Protein AF-A0A267EGC1-F1 (afdb_monomer)

Organism: NCBI:txid282301

Sequence (75 aa):
DWQVTVWGDYGRMDRKAFMGICQVLLDDLDLSNIVIGWYKLYPTSSLVHHHHHRQCSSASSGDIAGASAPSPGPR

Secondary structure (DSSP, 8-state):
-EEEEEEEE-TTS--EEEEEEEEE-GGGS-TTS--------B-GGG------S---------------PPPPPP-

Solvent-accessible surface area (backbone atoms only — not comparable to full-atom values): 5512 Å² total; per-residue (Å²): 120,46,77,51,75,46,69,42,77,52,74,97,44,102,44,76,41,84,70,27,34,34,75,47,61,58,91,83,49,71,78,92,51,93,82,84,80,92,77,76,65,34,61,82,84,72,69,74,67,94,59,85,85,72,90,73,90,75,75,80,94,73,81,86,88,84,82,84,78,86,80,87,82,84,135

InterPro domains:
  IPR035892 C2 domain superfamily [G3DSA:2.60.40.150] (1-53)
  IPR035892 C2 domain superfamily [SSF49562] (4-47)
  IPR039032 Rim-like [PTHR12157] (3-61)

Mean predicted aligned error: 14.87 Å

pLDDT: mean 73.08, std 19.32, range [37.19, 94.62]

Radius of gyration: 22.64 Å; Cα contacts (8 Å, |Δi|>4): 58; chains: 1; bounding box: 78×33×44 Å

Structure (mmCIF, N/CA/C/O backbone):
data_AF-A0A267EGC1-F1
#
_entry.id   AF-A0A267EGC1-F1
#
loop_
_atom_site.group_PDB
_atom_site.id
_atom_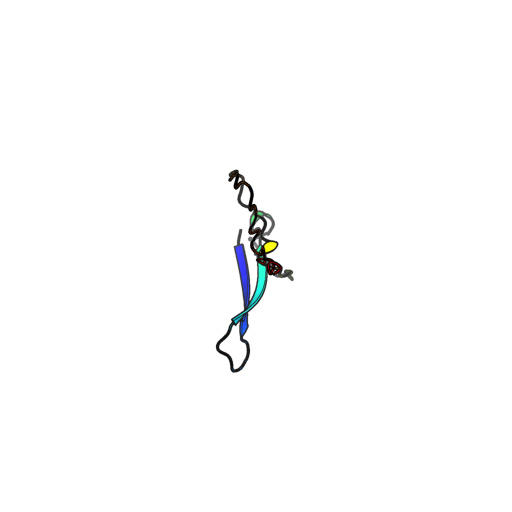site.type_symbol
_atom_site.label_atom_id
_atom_site.label_alt_id
_atom_site.label_comp_id
_atom_site.label_asym_id
_atom_site.label_entity_id
_atom_site.label_seq_id
_atom_site.pdbx_PDB_ins_code
_atom_site.Cartn_x
_atom_site.Cartn_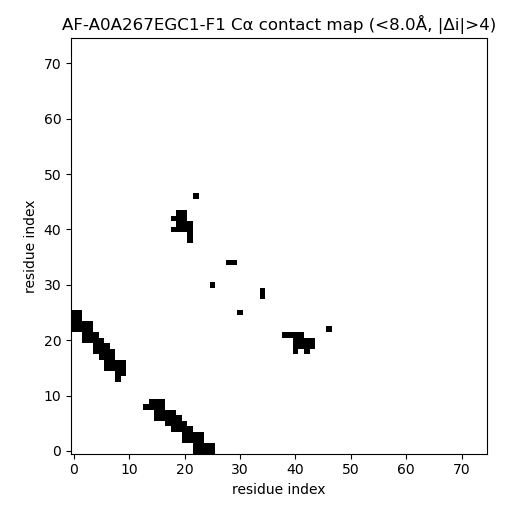y
_atom_site.Cartn_z
_atom_site.occupancy
_atom_site.B_iso_or_equiv
_atom_site.auth_seq_id
_atom_site.auth_comp_id
_atom_site.auth_asym_id
_atom_site.auth_atom_id
_atom_site.pdbx_PDB_model_num
ATOM 1 N N . ASP A 1 1 ? -5.512 -6.221 12.739 1.00 78.19 1 ASP A N 1
ATOM 2 C CA . ASP A 1 1 ? -5.208 -5.302 11.623 1.00 78.19 1 ASP A CA 1
ATOM 3 C C . ASP A 1 1 ? -4.930 -6.045 10.340 1.00 78.19 1 ASP A C 1
ATOM 5 O O . ASP A 1 1 ? -4.235 -7.055 10.362 1.00 78.19 1 ASP A O 1
ATOM 9 N N . TRP A 1 2 ? -5.458 -5.530 9.235 1.00 85.62 2 TRP A N 1
ATO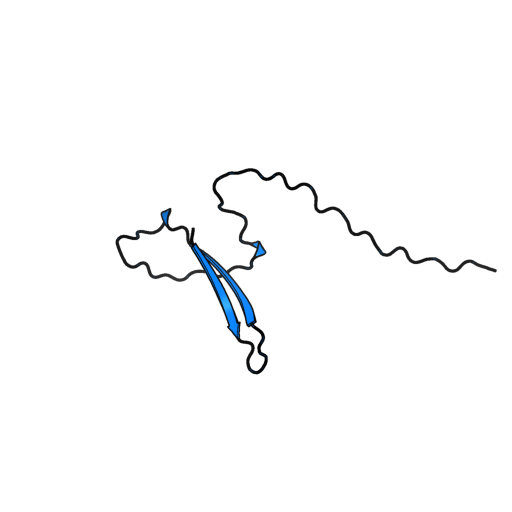M 10 C CA . TRP A 1 2 ? -5.156 -6.005 7.886 1.00 85.62 2 TRP A CA 1
ATOM 11 C C . TRP A 1 2 ? -4.339 -4.969 7.148 1.00 85.62 2 TRP A C 1
ATOM 13 O O . TRP A 1 2 ? -4.492 -3.772 7.382 1.00 85.62 2 TRP A O 1
ATOM 23 N N . GLN A 1 3 ? -3.502 -5.432 6.229 1.00 90.75 3 GLN A N 1
ATOM 24 C CA . GLN A 1 3 ? -2.716 -4.571 5.360 1.00 90.75 3 GLN A CA 1
ATOM 25 C C . GLN A 1 3 ? -2.981 -4.946 3.909 1.00 90.75 3 GLN A C 1
ATOM 27 O O . GLN A 1 3 ? -2.929 -6.120 3.539 1.00 90.75 3 GLN A O 1
ATOM 32 N N . VAL A 1 4 ? -3.261 -3.937 3.092 1.00 91.00 4 VAL A N 1
ATOM 33 C CA . VAL A 1 4 ? -3.487 -4.080 1.656 1.00 91.00 4 VAL A CA 1
ATOM 34 C C . VAL A 1 4 ? -2.447 -3.247 0.929 1.00 91.00 4 VAL A C 1
ATOM 36 O O . VAL A 1 4 ? -2.440 -2.023 1.040 1.00 91.00 4 VAL A O 1
ATOM 39 N N . THR A 1 5 ? -1.583 -3.912 0.165 1.00 93.50 5 THR A N 1
ATOM 40 C CA . THR A 1 5 ? -0.547 -3.260 -0.641 1.00 93.50 5 THR A CA 1
ATOM 41 C C . THR A 1 5 ? -0.899 -3.327 -2.115 1.00 93.50 5 THR A C 1
ATOM 43 O O . THR A 1 5 ? -1.217 -4.398 -2.632 1.00 93.50 5 THR A O 1
ATOM 46 N N . VAL A 1 6 ? -0.774 -2.199 -2.809 1.00 94.62 6 VAL A N 1
ATOM 47 C CA . VAL A 1 6 ? -1.024 -2.097 -4.245 1.00 94.62 6 VAL A CA 1
ATOM 48 C C . VAL A 1 6 ? 0.294 -1.930 -4.991 1.00 94.62 6 VAL A C 1
ATOM 50 O O . VAL A 1 6 ? 1.105 -1.050 -4.689 1.00 94.62 6 VAL A O 1
ATOM 53 N N . TRP A 1 7 ? 0.479 -2.775 -6.001 1.00 94.00 7 TRP A N 1
ATOM 54 C CA . TRP A 1 7 ? 1.611 -2.748 -6.917 1.00 94.00 7 TRP A CA 1
ATOM 55 C C . TRP A 1 7 ? 1.084 -2.583 -8.340 1.00 94.00 7 TRP A C 1
ATOM 57 O O . TRP A 1 7 ? 0.154 -3.283 -8.733 1.00 94.00 7 TRP A O 1
ATOM 67 N N . GLY A 1 8 ? 1.677 -1.675 -9.104 1.00 92.94 8 GLY A N 1
ATOM 68 C CA . GLY A 1 8 ? 1.399 -1.498 -10.524 1.00 92.94 8 GLY A CA 1
ATOM 69 C C . GLY A 1 8 ? 2.453 -2.201 -11.369 1.00 92.94 8 GLY A C 1
ATOM 70 O O . GLY A 1 8 ? 3.641 -2.139 -11.053 1.00 92.94 8 GLY A O 1
ATOM 71 N N . ASP A 1 9 ? 2.039 -2.843 -12.455 1.00 92.38 9 ASP A N 1
ATOM 72 C CA . ASP A 1 9 ? 2.967 -3.435 -13.417 1.00 92.38 9 ASP A CA 1
ATOM 73 C C . ASP A 1 9 ? 3.428 -2.369 -14.420 1.00 92.38 9 ASP A C 1
ATOM 75 O O . ASP A 1 9 ? 2.616 -1.706 -15.072 1.00 92.38 9 ASP A O 1
ATOM 79 N N . TYR A 1 10 ? 4.743 -2.177 -14.550 1.00 84.06 10 TYR A N 1
ATOM 80 C CA . TYR A 1 10 ? 5.315 -1.148 -15.420 1.00 84.06 10 TYR A CA 1
ATOM 81 C C . TYR A 1 10 ? 5.510 -1.667 -16.860 1.00 84.06 10 TYR A C 1
ATOM 83 O O . TYR A 1 10 ? 6.621 -1.764 -17.382 1.00 84.06 10 TYR A O 1
ATOM 91 N N . GLY A 1 11 ? 4.402 -1.996 -17.533 1.00 81.06 11 GLY A N 1
ATOM 92 C CA . GLY A 1 11 ? 4.360 -2.338 -18.961 1.00 81.06 11 GLY A CA 1
ATOM 93 C C . GLY A 1 11 ? 5.318 -3.463 -19.387 1.00 81.06 11 GLY A C 1
ATOM 94 O O . GLY A 1 11 ? 5.323 -4.541 -18.808 1.00 81.06 11 GLY A O 1
ATOM 95 N N . ARG A 1 12 ? 6.122 -3.221 -20.439 1.00 80.12 12 ARG A N 1
ATOM 96 C CA . ARG A 1 12 ? 7.089 -4.197 -20.998 1.00 80.12 12 ARG A CA 1
ATOM 97 C C . ARG A 1 12 ? 8.279 -4.495 -20.081 1.00 80.12 12 ARG A C 1
ATOM 99 O O . ARG A 1 12 ? 9.102 -5.342 -20.422 1.00 80.12 12 ARG A O 1
ATOM 106 N N . MET A 1 13 ? 8.418 -3.769 -18.976 1.00 76.31 13 MET A N 1
ATOM 107 C CA . MET A 1 13 ? 9.428 -4.065 -17.974 1.00 76.31 13 MET A CA 1
ATOM 108 C C . MET A 1 13 ? 8.786 -4.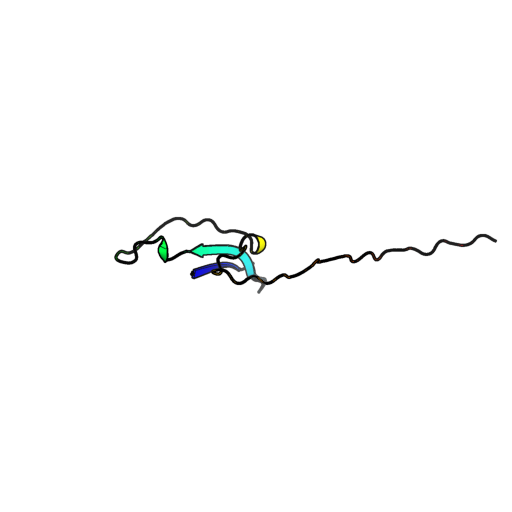966 -16.930 1.00 76.31 13 MET A C 1
ATOM 110 O O . MET A 1 13 ? 7.760 -4.609 -16.360 1.00 76.31 13 MET A O 1
ATOM 114 N N . ASP A 1 14 ? 9.417 -6.102 -16.646 1.00 79.81 14 ASP A N 1
ATOM 115 C CA . ASP A 1 14 ? 9.040 -6.986 -15.538 1.00 79.81 14 ASP A CA 1
ATOM 116 C C . ASP A 1 14 ? 9.449 -6.347 -14.195 1.00 79.81 14 ASP A C 1
ATOM 118 O O . ASP A 1 14 ? 10.336 -6.796 -13.471 1.00 79.81 14 ASP A O 1
ATOM 122 N N . ARG A 1 15 ? 8.897 -5.158 -13.939 1.00 87.12 15 ARG A N 1
ATOM 123 C CA . ARG A 1 15 ? 9.150 -4.316 -12.777 1.00 87.12 15 ARG A CA 1
ATOM 124 C C . ARG A 1 15 ? 7.812 -3.895 -12.200 1.00 87.12 15 ARG A C 1
ATOM 126 O O . ARG A 1 15 ? 7.014 -3.233 -12.862 1.00 87.12 15 ARG A O 1
ATOM 133 N N . LYS A 1 16 ? 7.609 -4.242 -10.934 1.00 89.75 16 LYS A N 1
ATOM 134 C CA . LYS A 1 16 ? 6.481 -3.770 -10.138 1.00 89.75 16 LYS A CA 1
ATOM 135 C C . LYS A 1 16 ? 6.832 -2.427 -9.506 1.00 89.75 16 LYS A C 1
ATOM 137 O O . LYS A 1 16 ? 7.877 -2.291 -8.873 1.00 89.75 16 LYS A O 1
ATOM 142 N N . ALA A 1 17 ? 5.959 -1.444 -9.672 1.00 90.12 17 ALA A N 1
ATOM 143 C CA . ALA A 1 17 ? 6.031 -0.158 -8.998 1.00 90.12 17 ALA A CA 1
ATOM 144 C C . ALA A 1 17 ? 5.101 -0.171 -7.784 1.00 90.12 17 ALA A C 1
ATOM 146 O O . ALA A 1 17 ? 3.923 -0.507 -7.893 1.00 90.12 17 ALA A O 1
ATOM 147 N N . PHE A 1 18 ? 5.619 0.202 -6.619 1.00 91.19 18 PHE A N 1
ATOM 148 C CA . PHE A 1 18 ? 4.794 0.371 -5.429 1.00 91.19 18 PHE A CA 1
ATOM 149 C C . PHE A 1 18 ? 3.849 1.566 -5.613 1.00 91.19 18 PHE A C 1
ATOM 151 O O . PHE A 1 18 ? 4.309 2.671 -5.900 1.00 91.19 18 PHE A O 1
ATOM 158 N N . MET A 1 19 ? 2.543 1.352 -5.440 1.00 93.94 19 MET A N 1
ATOM 159 C CA . MET A 1 19 ? 1.529 2.408 -5.572 1.00 93.94 19 MET A CA 1
ATOM 160 C C . MET A 1 19 ? 1.036 2.925 -4.220 1.00 93.94 19 MET A C 1
ATOM 162 O O . MET A 1 19 ? 0.551 4.051 -4.135 1.00 93.94 19 MET A O 1
ATOM 166 N N . GLY A 1 20 ? 1.164 2.125 -3.164 1.00 93.56 20 GLY A N 1
ATOM 167 C CA . GLY A 1 20 ? 0.750 2.505 -1.821 1.00 93.56 20 GLY A CA 1
ATOM 168 C C . GLY A 1 20 ? 0.255 1.321 -1.003 1.00 93.56 20 GLY A C 1
ATOM 169 O O . GLY A 1 20 ? 0.066 0.215 -1.511 1.00 93.56 20 GLY A O 1
ATOM 170 N N . ILE A 1 21 ? 0.038 1.573 0.279 1.00 93.94 21 ILE A N 1
ATOM 171 C CA . ILE A 1 21 ? -0.480 0.616 1.252 1.00 93.94 21 ILE A CA 1
ATOM 172 C C . ILE A 1 21 ? -1.567 1.277 2.096 1.00 93.94 21 ILE A C 1
ATOM 174 O O . ILE A 1 21 ? -1.492 2.468 2.394 1.00 93.94 21 ILE A 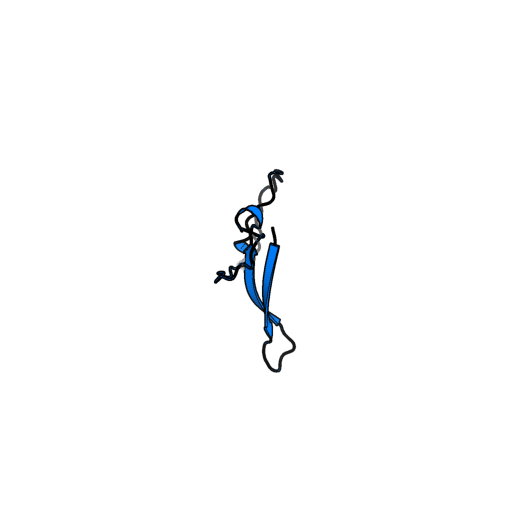O 1
ATOM 178 N N . CYS A 1 22 ? -2.581 0.520 2.491 1.00 91.75 22 CYS A N 1
ATOM 179 C CA . CYS A 1 22 ? -3.515 0.934 3.527 1.00 91.75 22 CYS A CA 1
ATOM 180 C C . CYS A 1 22 ? -3.636 -0.144 4.607 1.00 91.75 22 CYS A C 1
ATOM 182 O O . CYS A 1 22 ? -3.476 -1.338 4.345 1.00 91.75 22 CYS A O 1
ATOM 184 N N . GLN A 1 23 ? -3.898 0.305 5.832 1.00 89.19 23 GLN A N 1
ATOM 185 C CA . GLN A 1 23 ? -4.180 -0.553 6.975 1.00 89.19 23 GLN A CA 1
ATOM 186 C C . GLN A 1 23 ? -5.666 -0.434 7.313 1.00 89.19 23 GLN A C 1
ATOM 188 O O . GLN A 1 23 ? -6.198 0.675 7.370 1.00 89.19 23 GLN A O 1
ATOM 193 N N . VAL A 1 24 ? -6.328 -1.572 7.511 1.00 87.94 24 VAL A N 1
ATOM 194 C CA . VAL A 1 24 ? -7.743 -1.648 7.892 1.00 87.94 24 VAL A CA 1
ATOM 195 C C . VAL A 1 24 ? -7.831 -2.257 9.289 1.00 87.94 24 VAL A C 1
ATOM 197 O O . VAL A 1 24 ? -7.421 -3.405 9.503 1.00 87.94 24 VAL A O 1
ATOM 200 N N . LEU A 1 25 ? -8.335 -1.476 10.245 1.00 86.44 25 LEU A N 1
ATOM 201 C CA . LEU A 1 25 ? -8.619 -1.935 11.604 1.00 86.44 25 LEU A CA 1
ATOM 202 C C . LEU A 1 25 ? -9.973 -2.640 11.586 1.00 86.44 25 LEU A C 1
ATOM 204 O O . LEU A 1 25 ? -10.984 -2.013 11.295 1.00 86.44 25 LEU A O 1
ATOM 208 N N . LEU A 1 26 ? -9.992 -3.946 11.859 1.00 84.12 26 LEU A N 1
ATOM 209 C CA . LEU A 1 26 ? -11.255 -4.692 11.886 1.00 84.12 26 LEU A CA 1
ATOM 210 C C . LEU A 1 26 ? -12.148 -4.296 13.051 1.00 84.12 26 LEU A C 1
ATOM 212 O O . LEU A 1 26 ? -13.361 -4.399 12.929 1.00 84.12 26 LEU A O 1
ATOM 216 N N . ASP A 1 27 ? -11.543 -3.877 14.158 1.00 83.62 27 ASP A N 1
ATOM 217 C CA . ASP A 1 27 ? -12.257 -3.591 15.400 1.00 83.62 27 ASP A CA 1
ATOM 218 C C . ASP A 1 27 ? -13.221 -2.403 15.239 1.00 83.62 27 ASP A C 1
ATOM 220 O O . ASP A 1 27 ? -14.216 -2.313 15.954 1.00 83.62 27 ASP A O 1
ATOM 224 N N . ASP A 1 28 ? -12.969 -1.545 14.244 1.00 81.44 28 ASP A N 1
ATOM 225 C CA . ASP A 1 28 ? -13.809 -0.397 13.896 1.00 81.44 28 ASP A CA 1
ATOM 226 C C . ASP A 1 28 ? -14.849 -0.715 12.799 1.00 81.44 28 ASP A C 1
ATOM 228 O O . ASP A 1 28 ? -15.633 0.158 12.417 1.00 81.44 28 ASP A O 1
ATOM 232 N N . LEU A 1 29 ? -14.864 -1.937 12.249 1.00 85.38 29 LEU A N 1
ATOM 233 C CA . LEU A 1 29 ? -15.777 -2.351 11.178 1.00 85.38 29 LEU A CA 1
ATOM 234 C C . LEU A 1 29 ? -16.854 -3.319 11.692 1.00 85.38 29 LEU A C 1
ATOM 236 O O . LEU A 1 29 ? -16.570 -4.281 12.400 1.00 85.38 29 LEU A O 1
ATOM 240 N N . ASP A 1 30 ? -18.100 -3.123 11.248 1.00 85.38 30 ASP A N 1
ATOM 241 C CA . ASP A 1 30 ? -19.176 -4.097 11.464 1.00 85.38 30 ASP A CA 1
ATOM 242 C C . ASP A 1 30 ? -19.038 -5.279 10.494 1.00 85.38 30 ASP A C 1
ATOM 244 O O . ASP A 1 30 ? -19.487 -5.234 9.350 1.00 85.38 30 ASP A O 1
ATOM 248 N N . LEU A 1 31 ? -18.416 -6.355 10.971 1.00 85.19 31 LEU A N 1
ATOM 249 C CA . LEU A 1 31 ? -18.164 -7.572 10.195 1.00 85.19 31 LEU A CA 1
ATOM 250 C C . LEU A 1 31 ? -19.397 -8.473 10.030 1.00 85.19 31 LEU A C 1
ATOM 252 O O . LEU A 1 31 ? -19.307 -9.503 9.362 1.00 85.19 31 LEU A O 1
ATOM 256 N N . SER A 1 32 ? -20.536 -8.131 10.642 1.00 90.00 32 SER A N 1
ATOM 257 C CA . SER A 1 32 ? -21.773 -8.903 10.477 1.00 90.00 32 SER A CA 1
ATOM 258 C C . SER A 1 32 ? -22.393 -8.730 9.087 1.00 90.00 32 SER A C 1
ATOM 260 O O . SER A 1 32 ? -23.139 -9.595 8.628 1.00 90.00 32 SER A O 1
ATOM 262 N N . ASN A 1 33 ? -22.035 -7.644 8.396 1.00 86.62 33 ASN A N 1
ATOM 263 C CA . ASN A 1 33 ? -22.453 -7.322 7.040 1.00 86.62 33 ASN A CA 1
ATOM 264 C C . ASN A 1 33 ? -21.235 -7.101 6.132 1.00 86.62 33 ASN A C 1
ATOM 266 O O . ASN A 1 33 ? -20.117 -6.865 6.585 1.00 86.62 33 ASN A O 1
ATOM 270 N N . ILE A 1 34 ? -21.448 -7.162 4.816 1.00 86.50 34 ILE A N 1
ATOM 271 C CA . ILE A 1 34 ? -20.393 -6.842 3.849 1.00 86.50 34 ILE A CA 1
ATOM 272 C C . ILE A 1 34 ? -20.136 -5.329 3.889 1.00 86.50 34 ILE A C 1
ATOM 274 O O . ILE A 1 34 ? -21.010 -4.539 3.529 1.00 86.50 34 ILE A O 1
ATOM 278 N N . VAL A 1 35 ? -18.925 -4.930 4.282 1.00 85.62 35 VAL A N 1
ATOM 279 C CA . VAL A 1 35 ? -18.487 -3.526 4.295 1.00 85.62 35 VAL A CA 1
ATOM 280 C C . VAL A 1 35 ? -17.731 -3.205 3.007 1.00 85.62 35 VAL A C 1
ATOM 282 O O . VAL A 1 35 ? -16.721 -3.833 2.693 1.00 85.62 35 VAL A O 1
ATOM 285 N N . ILE A 1 36 ? -18.214 -2.208 2.260 1.00 89.75 36 ILE A N 1
ATOM 286 C CA . ILE A 1 36 ? -17.586 -1.703 1.032 1.00 89.75 36 ILE A CA 1
ATOM 287 C C . ILE A 1 36 ? -17.387 -0.196 1.184 1.00 89.75 36 ILE A C 1
ATOM 289 O O . ILE A 1 36 ? -18.330 0.533 1.486 1.00 89.75 36 ILE A O 1
ATOM 293 N N . GLY A 1 37 ? -16.166 0.280 0.945 1.00 89.12 37 GLY A N 1
ATOM 294 C CA . GLY A 1 37 ? -15.822 1.693 1.060 1.00 89.12 37 GLY A CA 1
ATOM 295 C C . GLY A 1 37 ? -14.545 2.056 0.307 1.00 89.12 37 GLY A C 1
ATOM 296 O O . GLY A 1 37 ? -13.805 1.188 -0.157 1.00 89.12 37 GLY A O 1
ATOM 297 N N . TRP A 1 38 ? -14.296 3.359 0.178 1.00 92.44 38 TRP A N 1
ATOM 298 C CA . TRP A 1 38 ? -13.078 3.890 -0.430 1.00 92.44 38 TRP A CA 1
ATOM 299 C C . TRP A 1 38 ? -11.983 4.044 0.622 1.00 92.44 38 TRP A C 1
ATOM 301 O O . TRP A 1 38 ? -12.163 4.754 1.609 1.00 92.44 38 TRP A O 1
ATOM 311 N N . TYR A 1 39 ? -10.826 3.431 0.375 1.00 90.06 39 TYR A N 1
ATOM 312 C CA . TYR A 1 39 ? -9.665 3.522 1.256 1.00 90.06 39 TYR A CA 1
ATOM 313 C C . TYR A 1 39 ? -8.544 4.293 0.575 1.00 90.06 39 TYR A C 1
ATOM 315 O O . TYR A 1 39 ? -8.182 4.027 -0.572 1.00 90.06 39 TYR A O 1
ATOM 323 N N . LYS A 1 40 ? -7.975 5.258 1.297 1.00 89.62 40 LYS A N 1
ATOM 324 C CA . LYS A 1 40 ? -6.814 6.010 0.831 1.00 89.62 40 LYS A CA 1
ATOM 325 C C . LYS A 1 40 ? -5.555 5.160 0.998 1.00 89.62 40 LYS A C 1
ATOM 327 O O . LYS A 1 40 ? -5.318 4.614 2.072 1.00 89.62 40 LYS A O 1
ATOM 332 N N . LEU A 1 41 ? -4.751 5.075 -0.058 1.00 93.00 41 LEU A N 1
ATOM 333 C CA . LEU A 1 41 ? -3.420 4.479 -0.003 1.00 93.00 41 LEU A CA 1
ATOM 334 C C . LEU A 1 41 ? -2.404 5.503 0.503 1.00 93.00 41 LEU A C 1
ATOM 336 O O . LEU A 1 41 ? -2.488 6.693 0.184 1.00 93.00 41 LEU A O 1
ATOM 340 N N . TYR A 1 42 ? -1.421 5.023 1.249 1.00 91.06 42 TYR A N 1
ATOM 341 C CA . TYR A 1 42 ? -0.351 5.825 1.816 1.00 91.06 42 TYR A CA 1
ATOM 342 C C . TYR A 1 42 ? 1.038 5.259 1.461 1.00 91.06 42 TYR A C 1
ATOM 344 O O . TYR A 1 42 ? 1.149 4.100 1.051 1.00 91.06 42 TYR A O 1
ATOM 352 N N . PRO A 1 43 ? 2.119 6.052 1.591 1.00 91.38 43 PRO A N 1
ATOM 353 C CA . PRO A 1 43 ? 3.492 5.546 1.519 1.00 91.38 43 PRO A CA 1
ATOM 354 C C . PRO A 1 43 ? 3.804 4.553 2.651 1.00 91.38 43 PRO A C 1
ATOM 356 O O . PRO A 1 43 ? 3.198 4.610 3.714 1.00 91.38 43 PRO A O 1
ATOM 359 N N . THR A 1 44 ? 4.815 3.694 2.491 1.00 85.56 44 THR A N 1
ATOM 360 C CA . THR A 1 44 ? 5.237 2.758 3.558 1.00 85.56 44 THR A CA 1
ATOM 361 C C . THR A 1 44 ? 5.680 3.455 4.846 1.00 85.56 44 THR A C 1
ATOM 363 O O . THR A 1 44 ? 5.512 2.901 5.927 1.00 85.56 44 THR A O 1
ATOM 366 N N . SER A 1 45 ? 6.202 4.681 4.754 1.00 83.56 45 SER A N 1
ATOM 367 C CA . SER A 1 45 ? 6.630 5.472 5.913 1.00 83.56 45 SER A CA 1
ATOM 368 C C . SER A 1 45 ? 5.482 5.919 6.817 1.00 83.56 45 SER A C 1
ATOM 370 O O . SER A 1 45 ? 5.725 6.235 7.977 1.00 83.56 45 SER A O 1
ATOM 372 N N . SER A 1 46 ? 4.241 5.953 6.323 1.00 80.00 46 SER A N 1
ATOM 373 C CA . SER A 1 46 ? 3.089 6.346 7.137 1.00 80.00 46 SER A CA 1
ATOM 374 C C . SER A 1 46 ? 2.540 5.201 7.984 1.00 80.00 46 SER A C 1
ATOM 376 O O . SER A 1 46 ? 1.650 5.437 8.797 1.00 80.00 46 SER A O 1
ATOM 378 N N . LEU A 1 47 ? 3.027 3.970 7.794 1.00 70.38 47 LEU A N 1
ATOM 379 C 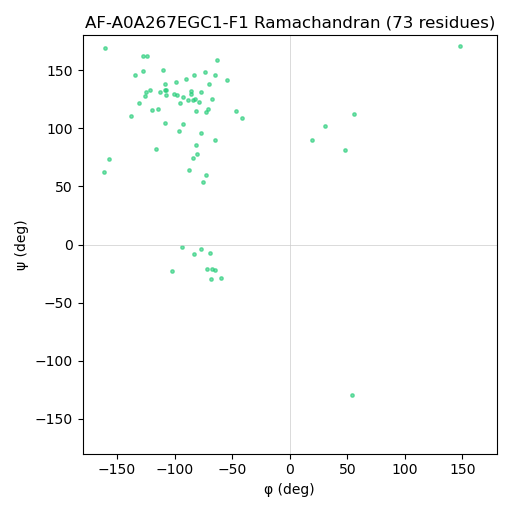CA . LEU A 1 47 ? 2.683 2.814 8.624 1.00 70.38 47 LEU A CA 1
ATOM 380 C C . LEU A 1 47 ? 3.407 2.892 9.973 1.00 70.38 47 LEU A C 1
ATOM 382 O O . LEU A 1 47 ? 4.125 1.979 10.380 1.00 70.38 47 LEU A O 1
ATOM 386 N N . VAL A 1 48 ? 3.247 4.010 10.676 1.00 61.44 48 VAL A N 1
ATOM 387 C CA . VAL A 1 48 ? 3.753 4.173 12.035 1.00 61.44 48 VAL A CA 1
ATOM 388 C C . VAL A 1 48 ? 2.759 3.504 12.987 1.00 61.44 48 VAL A C 1
ATOM 390 O O . VAL A 1 48 ? 1.918 4.138 13.605 1.00 61.44 48 VAL A O 1
ATOM 393 N N . HIS A 1 49 ? 2.861 2.177 13.032 1.00 55.62 49 HIS A N 1
ATOM 394 C CA . HIS A 1 49 ? 2.653 1.309 14.190 1.00 55.62 49 HIS A CA 1
ATOM 395 C C . HIS A 1 49 ? 1.380 1.527 15.039 1.00 55.62 49 HIS A C 1
ATOM 397 O O . HIS A 1 49 ? 1.447 2.007 16.168 1.00 55.62 49 HIS A O 1
ATOM 403 N N . HIS A 1 50 ? 0.250 0.975 14.587 1.00 47.03 50 HIS A N 1
ATOM 404 C CA . HIS A 1 50 ? -0.650 0.266 15.504 1.00 47.03 50 HIS A CA 1
ATOM 405 C C . HIS A 1 50 ? -0.129 -1.170 15.654 1.00 47.03 50 HIS A C 1
ATOM 407 O O . HIS A 1 50 ? -0.659 -2.105 15.074 1.00 47.03 50 HIS A O 1
ATOM 413 N N . HIS A 1 51 ? 0.958 -1.378 16.395 1.00 47.72 51 HIS A N 1
ATOM 414 C CA . HIS A 1 51 ? 0.980 -2.592 17.201 1.00 47.72 51 HIS A CA 1
ATOM 415 C C . HIS A 1 51 ? 0.622 -2.123 18.593 1.00 47.72 51 HIS A C 1
ATOM 417 O O . HIS A 1 51 ? 1.200 -1.157 19.095 1.00 47.72 51 HIS A O 1
ATOM 423 N N . HIS A 1 52 ? -0.353 -2.786 19.201 1.00 44.16 52 HIS A N 1
ATOM 424 C CA . HIS A 1 52 ? -0.571 -2.696 20.631 1.00 44.16 52 HIS A CA 1
ATOM 425 C C . HIS A 1 52 ? 0.782 -2.735 21.343 1.00 44.16 52 HIS A C 1
ATOM 427 O O . HIS A 1 52 ? 1.472 -3.750 21.325 1.00 44.16 52 HIS A O 1
ATOM 433 N N . HIS A 1 53 ? 1.160 -1.585 21.894 1.00 44.66 53 HIS A N 1
ATOM 434 C CA . HIS A 1 53 ? 2.125 -1.403 22.960 1.00 44.66 53 HIS A CA 1
ATOM 435 C C . HIS A 1 53 ? 3.103 -2.576 23.179 1.00 44.66 53 HIS A C 1
ATOM 437 O O . HIS A 1 53 ? 2.877 -3.433 24.029 1.00 44.66 53 HIS A O 1
ATOM 443 N N . ARG A 1 54 ? 4.254 -2.557 22.501 1.00 43.97 54 ARG A N 1
ATOM 444 C CA . ARG A 1 54 ? 5.526 -2.904 23.149 1.00 43.97 54 ARG A CA 1
ATOM 445 C C . ARG A 1 54 ? 6.584 -1.918 22.693 1.00 43.97 54 ARG A C 1
ATOM 447 O O . ARG A 1 54 ? 6.975 -1.899 21.535 1.00 43.97 54 ARG A O 1
ATOM 454 N N . GLN A 1 55 ? 7.003 -1.078 23.635 1.00 48.62 55 GLN A N 1
ATOM 455 C CA . GLN A 1 55 ? 8.162 -0.205 23.507 1.00 48.62 55 GLN A CA 1
ATOM 456 C C . GLN A 1 55 ? 9.343 -1.003 22.944 1.00 48.62 55 GLN A C 1
ATOM 458 O O . GLN A 1 55 ? 9.859 -1.900 23.607 1.00 48.62 55 GLN A O 1
ATOM 463 N N . CYS A 1 56 ? 9.790 -0.657 21.742 1.00 37.19 56 CYS A N 1
ATOM 464 C CA . CYS A 1 56 ? 11.170 -0.869 21.349 1.00 37.19 56 CYS A CA 1
ATOM 465 C C . CYS A 1 56 ? 11.837 0.507 21.289 1.00 37.19 56 CYS A C 1
ATOM 467 O O . CYS A 1 56 ? 11.601 1.318 20.398 1.00 37.19 56 CYS A O 1
ATOM 469 N N . SER A 1 57 ? 12.646 0.796 22.303 1.00 51.84 57 SER A N 1
ATOM 470 C CA . SER A 1 57 ? 13.585 1.910 22.292 1.00 51.84 57 SER A CA 1
ATOM 471 C C . SER A 1 57 ? 14.632 1.632 21.213 1.00 51.84 57 SER A C 1
ATOM 473 O O . SER A 1 57 ? 15.639 0.988 21.488 1.00 51.84 57 SER A O 1
ATOM 475 N N . SER A 1 58 ? 14.411 2.059 19.972 1.00 53.62 58 SER A N 1
ATOM 476 C CA . SER A 1 58 ? 15.482 2.089 18.973 1.00 53.62 58 SER A CA 1
ATOM 477 C C . SER A 1 58 ? 16.075 3.490 18.943 1.00 53.62 58 SER A C 1
ATOM 479 O O . SER A 1 58 ? 15.518 4.419 18.358 1.00 53.62 58 SER A O 1
ATOM 481 N N . ALA A 1 59 ? 17.187 3.617 19.659 1.00 45.72 59 ALA A N 1
ATOM 482 C CA . ALA A 1 59 ? 18.047 4.782 19.698 1.00 45.72 59 ALA A CA 1
ATOM 483 C C . ALA A 1 59 ? 18.503 5.212 18.289 1.00 45.72 59 ALA A C 1
ATOM 485 O O . ALA A 1 59 ? 18.791 4.374 17.438 1.00 45.72 59 ALA A O 1
ATOM 486 N N . SER A 1 60 ? 18.566 6.534 18.095 1.00 46.12 60 SER A N 1
ATOM 487 C CA . SER A 1 60 ? 19.477 7.281 17.211 1.00 46.12 60 SER A CA 1
ATOM 488 C C . SER A 1 60 ? 19.958 6.591 15.924 1.00 46.12 60 SER A C 1
ATOM 490 O O . SER A 1 60 ? 20.943 5.857 15.935 1.00 46.12 60 SER A O 1
ATOM 492 N N . SER A 1 61 ? 19.373 6.949 14.779 1.00 52.25 61 SER A N 1
ATOM 493 C CA . SER A 1 61 ? 20.110 6.885 13.507 1.00 52.25 61 SER A CA 1
ATOM 494 C C . SER A 1 61 ? 20.967 8.146 13.386 1.00 52.25 61 SER A C 1
ATOM 496 O O . SER A 1 61 ? 20.5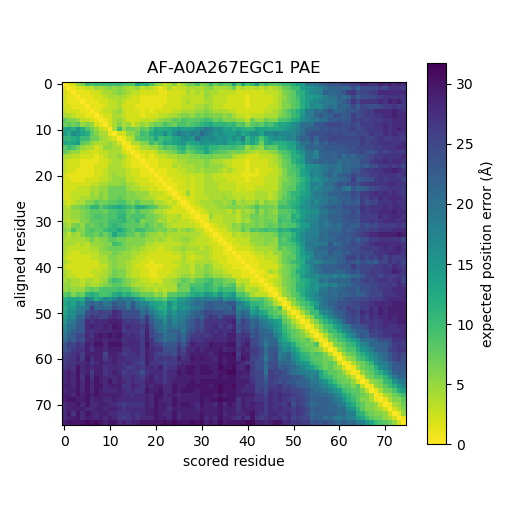18 9.160 12.860 1.00 52.25 61 SER A O 1
ATOM 498 N N . GLY A 1 62 ? 22.161 8.091 13.978 1.00 43.81 62 GLY A N 1
ATOM 499 C CA . GLY A 1 62 ? 23.222 9.077 13.796 1.00 43.81 62 GLY A CA 1
ATOM 500 C C . GLY A 1 62 ? 24.072 8.754 12.564 1.00 43.81 62 GLY A C 1
ATOM 501 O O . GLY A 1 62 ? 24.479 7.613 12.369 1.00 43.81 62 GLY A O 1
ATOM 502 N N . ASP A 1 63 ? 24.291 9.795 11.764 1.00 46.56 63 ASP A N 1
ATOM 503 C CA . ASP A 1 63 ? 25.512 10.163 11.042 1.00 46.56 63 ASP A CA 1
ATOM 504 C C . ASP A 1 63 ? 26.178 9.172 10.070 1.00 46.56 63 ASP A C 1
ATOM 506 O O . ASP A 1 63 ? 26.884 8.240 10.443 1.00 46.56 63 ASP A O 1
ATOM 510 N N . ILE A 1 64 ? 26.131 9.533 8.784 1.00 51.31 64 ILE A N 1
ATOM 511 C CA . ILE A 1 64 ? 27.245 9.310 7.852 1.00 51.31 64 ILE A CA 1
ATOM 512 C C . ILE A 1 64 ? 27.760 10.673 7.382 1.00 51.31 64 ILE A C 1
ATOM 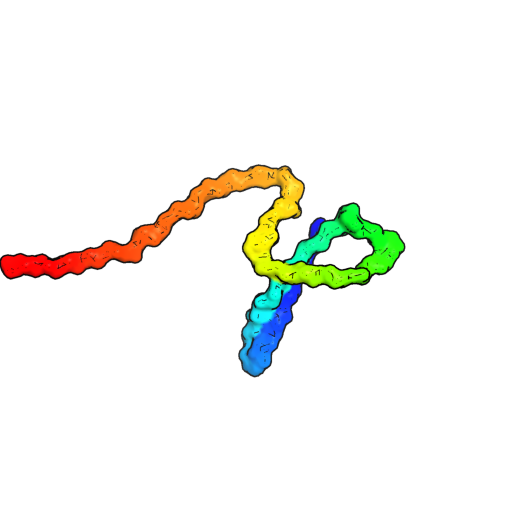514 O O . ILE A 1 64 ? 27.408 11.177 6.318 1.00 51.31 64 ILE A O 1
ATOM 518 N N . ALA A 1 65 ? 28.604 11.284 8.214 1.00 45.56 65 ALA A N 1
ATOM 519 C CA . ALA A 1 65 ? 29.540 12.311 7.780 1.00 45.56 65 ALA A CA 1
ATOM 520 C C . ALA A 1 65 ? 30.658 11.623 6.980 1.00 45.56 65 ALA A C 1
ATOM 522 O O . ALA A 1 65 ? 31.414 10.821 7.523 1.00 45.56 65 ALA A O 1
ATOM 523 N N . GLY A 1 66 ? 30.747 11.901 5.681 1.00 47.19 66 GLY A N 1
ATOM 524 C CA . GLY A 1 66 ? 31.699 11.216 4.810 1.00 47.19 66 GLY A CA 1
ATOM 525 C C . GLY A 1 66 ? 31.978 11.957 3.512 1.00 47.19 66 GLY A C 1
ATOM 526 O O . GLY A 1 66 ? 31.695 11.431 2.444 1.00 47.19 66 GLY A O 1
ATOM 527 N N . ALA A 1 67 ? 32.533 13.169 3.597 1.00 46.66 67 ALA A N 1
ATOM 528 C CA . ALA A 1 67 ? 33.232 13.798 2.474 1.00 46.66 67 ALA A CA 1
ATOM 529 C C . ALA A 1 67 ? 34.220 14.868 2.973 1.00 46.66 67 ALA A C 1
ATOM 531 O O . ALA A 1 67 ? 33.986 16.066 2.837 1.00 46.66 67 ALA A O 1
ATOM 532 N N . SER A 1 68 ? 35.337 14.436 3.559 1.00 45.19 68 SER A N 1
ATOM 533 C CA . SER A 1 68 ? 36.496 15.308 3.785 1.00 45.19 68 SER A CA 1
ATOM 534 C C . SER A 1 68 ? 37.444 15.163 2.594 1.00 45.19 68 SER A C 1
ATOM 536 O O . SER A 1 68 ? 38.120 14.145 2.455 1.00 45.19 68 SER A O 1
ATOM 538 N N . ALA A 1 69 ? 37.459 16.156 1.703 1.00 57.97 69 ALA A N 1
ATOM 539 C CA . ALA A 1 69 ? 38.413 16.250 0.599 1.00 57.97 69 ALA A CA 1
ATOM 540 C C . ALA A 1 69 ? 39.828 16.575 1.129 1.00 57.97 69 ALA A C 1
ATOM 542 O O . ALA A 1 69 ? 39.946 17.433 2.006 1.00 57.97 69 ALA A O 1
ATOM 543 N N . PRO A 1 70 ? 40.911 15.957 0.621 1.00 48.12 70 PRO A N 1
ATOM 544 C CA . PRO A 1 70 ? 42.264 16.373 0.975 1.00 48.12 70 PRO A CA 1
ATOM 545 C C . PRO A 1 70 ? 42.707 17.583 0.131 1.00 48.12 70 PRO A C 1
ATOM 547 O O . PRO A 1 70 ? 42.659 17.559 -1.098 1.00 48.12 70 PRO A O 1
ATOM 550 N N . SER A 1 71 ? 43.131 18.651 0.811 1.00 55.62 71 SER A N 1
ATOM 551 C CA . SER A 1 71 ? 43.661 19.896 0.236 1.00 55.62 71 SER A CA 1
ATOM 552 C C . SER A 1 71 ? 44.988 19.688 -0.520 1.00 55.62 71 SER A C 1
ATOM 554 O O . SER A 1 71 ? 45.820 18.903 -0.061 1.00 55.62 71 SER A O 1
ATOM 556 N N . PRO A 1 72 ? 45.264 20.421 -1.618 1.00 54.53 72 PRO A N 1
ATOM 557 C CA . PRO A 1 72 ? 46.571 20.406 -2.268 1.00 54.53 72 PRO A CA 1
ATOM 558 C C . PRO A 1 72 ? 47.558 21.292 -1.488 1.00 54.53 72 PRO A C 1
ATOM 560 O O . PRO A 1 72 ? 47.296 22.473 -1.260 1.00 54.53 72 PRO A O 1
ATOM 563 N N . GLY A 1 73 ? 48.679 20.719 -1.044 1.00 50.75 73 GLY A N 1
ATOM 564 C CA . GLY A 1 73 ? 49.735 21.445 -0.329 1.00 50.75 73 GLY A CA 1
ATOM 565 C C . GLY A 1 73 ? 50.562 22.358 -1.253 1.00 50.75 73 GLY A C 1
ATOM 566 O O . GLY A 1 73 ? 50.729 22.026 -2.430 1.00 50.75 73 GLY A O 1
ATOM 567 N N . PRO A 1 74 ? 51.084 23.500 -0.764 1.00 54.69 74 PRO A N 1
ATOM 568 C CA . PRO A 1 74 ? 51.912 24.398 -1.561 1.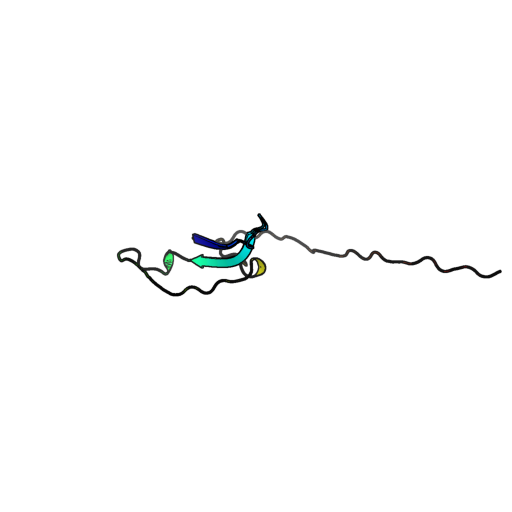00 54.69 74 PRO A CA 1
ATOM 569 C C . PRO A 1 74 ? 53.416 24.062 -1.467 1.00 54.69 74 PRO A C 1
ATOM 571 O O . PRO A 1 74 ? 53.893 23.711 -0.395 1.00 54.69 74 PRO A O 1
ATOM 574 N N . ARG A 1 75 ? 54.088 24.212 -2.623 1.00 43.88 75 ARG A N 1
ATOM 575 C CA . ARG A 1 75 ? 55.532 24.370 -2.939 1.00 43.88 75 ARG A CA 1
ATOM 576 C C . ARG A 1 75 ? 56.602 23.826 -1.989 1.00 43.88 75 ARG A C 1
ATOM 578 O O . ARG A 1 75 ? 56.795 24.406 -0.903 1.00 43.88 75 ARG A O 1
#

Foldseek 3Di:
DDKDWDWDQPPPDNDTDTPFMDDDDCVPDDPVDDDDDDDDGDHPVVPPDPPPDDDDPDDDPDDDPDDDDDDDDDD

Nearest PDB structures (foldseek):
  5y5p-assembly2_E  TM=5.917E-01  e=8.884E+00  Shrimp white spot syndrome virus (isolate Tongan)